Protein AF-T1H3Y1-F1 (afdb_monomer_lite)

Structure (mmCIF, N/CA/C/O backbone):
data_AF-T1H3Y1-F1
#
_entry.id   AF-T1H3Y1-F1
#
loop_
_atom_site.group_PDB
_atom_site.id
_atom_site.type_symbol
_atom_site.label_atom_id
_atom_site.label_alt_id
_atom_site.label_comp_id
_atom_site.label_asym_id
_atom_site.label_entity_id
_atom_site.label_seq_id
_atom_site.pdbx_PDB_ins_code
_atom_site.Cartn_x
_atom_site.Cartn_y
_atom_site.Cartn_z
_atom_site.occupancy
_atom_site.B_iso_or_equiv
_atom_site.auth_seq_id
_atom_site.auth_comp_id
_atom_site.auth_asym_id
_atom_site.auth_atom_id
_atom_site.pdbx_PDB_model_num
ATOM 1 N N . MET A 1 1 ? 16.442 17.740 -13.782 1.00 44.66 1 MET A N 1
ATOM 2 C CA . MET A 1 1 ? 15.358 17.615 -12.783 1.00 44.66 1 MET A CA 1
ATOM 3 C C . MET A 1 1 ? 15.882 16.730 -11.667 1.00 44.66 1 MET A C 1
ATOM 5 O O . MET A 1 1 ? 16.193 15.573 -11.948 1.00 44.66 1 MET A O 1
ATOM 9 N N . ASP A 1 2 ? 16.093 17.328 -10.496 1.00 48.41 2 ASP A N 1
ATOM 10 C CA . ASP A 1 2 ? 16.873 16.777 -9.383 1.00 48.41 2 ASP A CA 1
ATOM 11 C C . ASP A 1 2 ? 16.336 15.425 -8.889 1.00 48.41 2 ASP A C 1
ATOM 13 O O . ASP A 1 2 ? 15.127 15.174 -8.947 1.00 48.41 2 ASP A O 1
ATOM 17 N N . LYS A 1 3 ? 17.230 14.525 -8.465 1.00 55.50 3 LYS A N 1
ATOM 18 C CA . LYS A 1 3 ? 16.867 13.159 -8.029 1.00 55.50 3 LYS A CA 1
ATOM 19 C C . LYS A 1 3 ? 15.966 13.156 -6.786 1.00 55.50 3 LYS A C 1
ATOM 21 O O . LYS A 1 3 ? 15.137 12.251 -6.663 1.00 55.50 3 LYS A O 1
ATOM 26 N N . ASP A 1 4 ? 16.079 14.178 -5.944 1.00 70.75 4 ASP A N 1
ATOM 27 C CA . ASP A 1 4 ? 15.347 14.277 -4.679 1.00 70.75 4 ASP A CA 1
ATOM 28 C C . ASP A 1 4 ? 13.864 14.574 -4.903 1.00 70.75 4 ASP A C 1
ATOM 30 O O . ASP A 1 4 ? 13.015 13.786 -4.494 1.00 70.75 4 ASP A O 1
ATOM 34 N N . PHE A 1 5 ? 13.532 15.584 -5.715 1.00 77.38 5 PHE A N 1
ATOM 35 C CA . PHE A 1 5 ? 12.133 15.963 -5.957 1.00 77.38 5 PHE A CA 1
ATOM 36 C C . PHE A 1 5 ? 11.272 14.812 -6.505 1.00 77.38 5 PHE A C 1
ATOM 38 O O . PHE A 1 5 ? 10.102 14.662 -6.162 1.00 77.38 5 PHE A O 1
ATOM 45 N N . LYS A 1 6 ? 11.844 13.969 -7.372 1.00 68.38 6 LYS A N 1
ATOM 46 C CA . LYS A 1 6 ? 11.125 12.826 -7.960 1.00 68.38 6 LYS A CA 1
ATOM 47 C C . LYS A 1 6 ? 10.846 11.728 -6.941 1.00 68.38 6 LYS A C 1
ATOM 49 O O . LYS A 1 6 ? 9.808 11.071 -7.021 1.00 68.38 6 LYS A O 1
ATOM 54 N N . THR A 1 7 ? 11.793 11.502 -6.041 1.00 72.69 7 THR A N 1
ATOM 55 C CA . THR A 1 7 ? 11.666 10.516 -4.968 1.00 72.69 7 THR A CA 1
ATOM 56 C C . THR A 1 7 ? 10.639 11.003 -3.955 1.00 72.69 7 THR A C 1
ATOM 58 O O . THR A 1 7 ? 9.714 10.263 -3.623 1.00 72.69 7 THR A O 1
ATOM 61 N N . ASP A 1 8 ? 10.704 12.283 -3.597 1.00 76.75 8 ASP A N 1
ATOM 62 C CA . ASP A 1 8 ? 9.755 12.923 -2.690 1.00 76.75 8 ASP A CA 1
ATOM 63 C C . ASP A 1 8 ? 8.330 12.904 -3.239 1.00 76.75 8 ASP A C 1
ATOM 65 O O . ASP A 1 8 ? 7.395 12.561 -2.520 1.00 76.75 8 ASP A O 1
ATOM 69 N N . LEU A 1 9 ? 8.148 13.185 -4.533 1.00 79.75 9 LEU A N 1
ATOM 70 C CA . LEU A 1 9 ? 6.830 13.139 -5.164 1.00 79.75 9 LEU A CA 1
ATOM 71 C C . LEU A 1 9 ? 6.235 11.721 -5.171 1.00 79.75 9 LEU A C 1
ATOM 73 O O . LEU A 1 9 ? 5.035 11.559 -4.959 1.00 79.75 9 LEU A O 1
ATOM 77 N N . ASN A 1 10 ? 7.059 10.688 -5.384 1.00 74.75 10 ASN A N 1
ATOM 78 C CA . ASN A 1 10 ? 6.610 9.294 -5.300 1.00 74.75 10 ASN A CA 1
ATOM 79 C C . ASN A 1 10 ? 6.209 8.913 -3.877 1.00 74.75 10 ASN A C 1
ATOM 81 O O . ASN A 1 10 ? 5.149 8.324 -3.684 1.00 74.75 10 ASN A O 1
ATOM 85 N N . ASN A 1 11 ? 7.031 9.280 -2.895 1.00 78.75 11 ASN A N 1
ATOM 86 C CA . ASN A 1 11 ? 6.750 9.040 -1.484 1.00 78.75 11 ASN A CA 1
ATOM 87 C C . ASN A 1 11 ? 5.491 9.787 -1.033 1.00 78.75 11 ASN A C 1
ATOM 89 O O . ASN A 1 11 ? 4.693 9.238 -0.278 1.00 78.75 11 ASN A O 1
ATOM 93 N N . TRP A 1 12 ? 5.265 11.001 -1.543 1.00 82.94 12 TRP A N 1
ATOM 94 C CA . TRP A 1 12 ? 4.065 11.784 -1.259 1.00 82.94 12 TRP A CA 1
ATOM 95 C C . TRP A 1 12 ? 2.812 11.159 -1.872 1.00 82.94 12 TRP A C 1
ATOM 97 O O . TRP A 1 12 ? 1.790 11.044 -1.195 1.00 82.94 12 TRP A O 1
ATOM 107 N N . ALA A 1 13 ? 2.887 10.721 -3.133 1.00 82.69 13 ALA A N 1
ATOM 108 C CA . ALA A 1 13 ? 1.780 10.037 -3.796 1.00 82.69 13 ALA A CA 1
ATOM 109 C C . ALA A 1 13 ? 1.423 8.731 -3.069 1.00 82.69 13 ALA A C 1
ATOM 111 O O . ALA A 1 13 ? 0.247 8.465 -2.822 1.00 82.6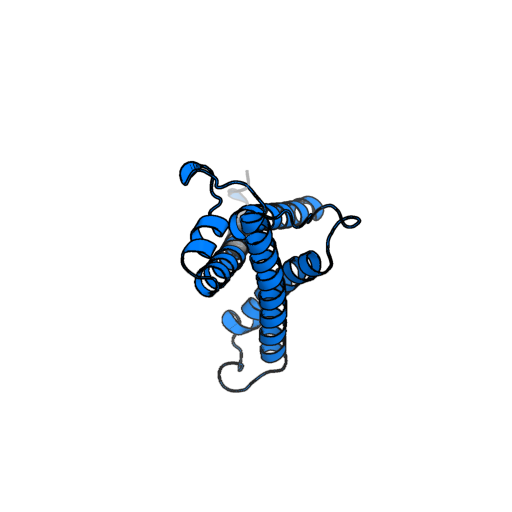9 13 ALA A O 1
ATOM 112 N N . LEU A 1 14 ? 2.438 7.963 -2.667 1.00 81.62 14 LEU A N 1
ATOM 113 C CA . LEU A 1 14 ? 2.285 6.727 -1.908 1.00 81.62 14 LEU A CA 1
ATOM 114 C C . LEU A 1 14 ? 1.681 6.962 -0.516 1.00 81.62 14 LEU A C 1
ATOM 116 O O . LEU A 1 14 ? 0.733 6.280 -0.138 1.00 81.62 14 LEU A O 1
ATOM 120 N N . GLU A 1 15 ? 2.183 7.949 0.228 1.00 85.81 15 GLU A N 1
ATOM 121 C CA . GLU A 1 15 ? 1.627 8.339 1.530 1.00 85.81 15 GLU A CA 1
ATOM 122 C C . GLU A 1 15 ? 0.164 8.786 1.390 1.00 85.81 15 GLU A C 1
ATOM 124 O O . GLU A 1 15 ? -0.681 8.409 2.198 1.00 85.81 15 GLU A O 1
ATOM 129 N N . SER A 1 16 ? -0.152 9.552 0.340 1.00 86.38 16 SER A N 1
ATOM 130 C CA . SER A 1 16 ? -1.505 10.056 0.084 1.00 86.38 16 SER A CA 1
ATOM 131 C C . SER A 1 16 ? -2.483 8.926 -0.220 1.00 86.38 16 SER A C 1
ATOM 133 O O . SER A 1 16 ? -3.556 8.866 0.380 1.00 86.38 16 SER A O 1
ATOM 135 N N . ILE A 1 17 ? -2.126 8.004 -1.121 1.00 85.25 17 ILE A N 1
ATOM 136 C CA . ILE A 1 17 ? -3.018 6.894 -1.470 1.00 85.25 17 ILE A CA 1
ATOM 137 C C . ILE A 1 17 ? -3.154 5.897 -0.318 1.00 85.25 17 ILE A C 1
ATOM 139 O O . ILE A 1 17 ? -4.257 5.424 -0.065 1.00 85.25 17 ILE A O 1
ATOM 143 N N . ALA A 1 18 ? -2.081 5.637 0.435 1.00 85.94 18 ALA A N 1
ATOM 144 C CA . ALA A 1 18 ? -2.138 4.789 1.620 1.00 85.94 18 ALA A CA 1
ATOM 145 C C . ALA A 1 18 ? -3.008 5.396 2.723 1.00 85.94 18 ALA A C 1
ATOM 147 O O . ALA A 1 18 ? -3.781 4.677 3.351 1.00 85.94 18 ALA A O 1
ATOM 148 N N . PHE A 1 19 ? -2.965 6.716 2.907 1.00 86.69 19 PHE A N 1
ATOM 149 C CA . PHE A 1 19 ? -3.859 7.393 3.839 1.00 86.69 19 PHE A CA 1
ATOM 150 C C . PHE A 1 19 ? -5.329 7.247 3.430 1.00 86.69 19 PHE A C 1
ATOM 152 O O . PHE A 1 19 ? -6.173 6.974 4.274 1.00 86.69 19 PHE A O 1
ATOM 159 N N . ILE A 1 20 ? -5.648 7.359 2.140 1.00 86.06 20 ILE A N 1
ATOM 160 C CA . ILE A 1 20 ? -7.029 7.205 1.657 1.00 86.06 20 ILE A CA 1
ATOM 161 C C . ILE A 1 20 ? -7.490 5.737 1.733 1.00 86.06 20 ILE A C 1
ATOM 163 O O . ILE A 1 20 ? -8.623 5.468 2.135 1.00 86.06 20 ILE A O 1
ATOM 167 N N . ALA A 1 21 ? -6.633 4.792 1.338 1.00 85.00 21 ALA A N 1
ATOM 168 C CA . ALA A 1 21 ? -6.971 3.374 1.212 1.00 85.00 21 ALA A CA 1
ATOM 169 C C . ALA A 1 21 ? -6.953 2.620 2.552 1.00 85.00 21 ALA A C 1
ATOM 171 O O . ALA A 1 21 ? -7.806 1.767 2.788 1.00 85.00 21 ALA A O 1
ATOM 172 N N . LEU A 1 22 ? -5.988 2.927 3.425 1.00 84.00 22 LEU A N 1
ATOM 173 C CA . LEU A 1 22 ? -5.741 2.222 4.688 1.00 84.00 22 LEU A CA 1
ATOM 174 C C . LEU A 1 22 ? -6.063 3.066 5.933 1.00 84.00 22 LEU A C 1
ATOM 176 O O . LEU A 1 22 ? -5.857 2.595 7.054 1.00 84.00 22 LEU A O 1
ATOM 180 N N . ASP A 1 23 ? -6.523 4.311 5.759 1.00 84.25 23 ASP A N 1
ATOM 181 C CA . ASP A 1 23 ? -6.787 5.268 6.850 1.00 84.25 23 ASP A CA 1
ATOM 182 C C . ASP A 1 23 ? -5.592 5.401 7.817 1.00 84.25 23 ASP A C 1
ATOM 184 O O . ASP A 1 23 ? -5.728 5.543 9.034 1.00 84.25 23 ASP A O 1
ATOM 188 N N . THR A 1 24 ? -4.377 5.253 7.272 1.00 81.38 24 THR A N 1
ATOM 189 C CA . THR A 1 24 ? -3.133 5.144 8.039 1.00 81.38 24 THR A CA 1
ATOM 190 C C . THR A 1 24 ? -2.011 5.929 7.370 1.00 81.38 24 THR A C 1
ATOM 192 O O . THR A 1 24 ? -1.861 5.931 6.151 1.00 81.38 24 THR A O 1
ATOM 195 N N . ARG A 1 25 ? -1.197 6.594 8.193 1.00 83.62 25 ARG A N 1
ATOM 196 C CA . ARG A 1 25 ? 0.032 7.272 7.769 1.00 83.62 25 ARG A CA 1
ATOM 197 C C . ARG A 1 25 ? 1.180 6.264 7.767 1.00 83.62 25 ARG A C 1
ATOM 199 O O . ARG A 1 25 ? 1.506 5.733 8.827 1.00 83.62 25 ARG A O 1
AT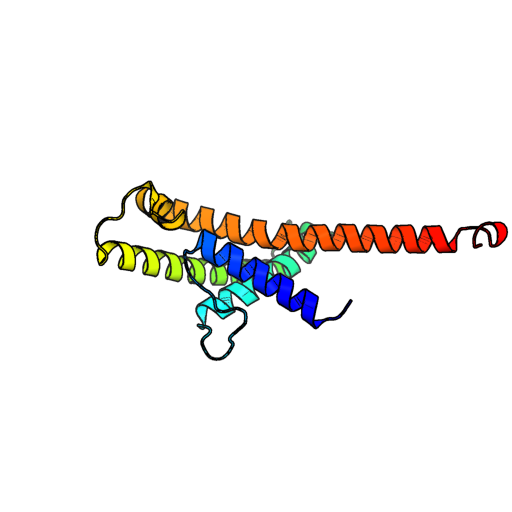OM 206 N N . LEU A 1 26 ? 1.767 6.003 6.598 1.00 82.94 26 LEU A N 1
ATOM 207 C CA . LEU A 1 26 ? 2.901 5.080 6.450 1.00 82.94 26 LEU A CA 1
ATOM 208 C C . LEU A 1 26 ? 4.224 5.712 6.880 1.00 82.94 26 LEU A C 1
ATOM 210 O O . LEU A 1 26 ? 5.187 4.992 7.122 1.00 82.94 26 LEU A O 1
ATOM 214 N N . GLN A 1 27 ? 4.259 7.042 6.993 1.00 85.44 27 GLN A N 1
ATOM 215 C CA . GLN A 1 27 ? 5.450 7.801 7.353 1.00 85.44 27 GLN A CA 1
ATOM 216 C C . GLN A 1 27 ? 6.578 7.612 6.330 1.00 85.44 27 GLN A C 1
ATOM 218 O O . GLN A 1 27 ? 7.743 7.428 6.677 1.00 85.44 27 GLN A O 1
ATOM 223 N N . CYS A 1 28 ? 6.242 7.721 5.039 1.00 78.56 28 CYS A N 1
ATOM 224 C CA . CYS A 1 28 ? 7.198 7.581 3.933 1.00 78.56 28 CYS A CA 1
ATOM 225 C C . CYS A 1 28 ? 8.438 8.498 4.032 1.00 78.56 28 CYS A C 1
ATOM 227 O O . CYS A 1 28 ? 9.457 8.184 3.423 1.00 78.56 28 CYS A O 1
ATOM 229 N N . PHE A 1 29 ? 8.358 9.595 4.795 1.00 79.12 29 PHE A N 1
ATOM 230 C CA . PHE A 1 29 ? 9.415 10.604 4.973 1.00 79.12 29 PHE A CA 1
ATOM 231 C C . PHE A 1 29 ? 10.159 10.525 6.314 1.00 79.12 29 PHE A C 1
ATOM 233 O O . PHE A 1 29 ? 11.107 11.277 6.522 1.00 79.12 29 PHE A O 1
ATOM 240 N N . ASP A 1 30 ? 9.725 9.665 7.237 1.00 82.12 30 ASP A N 1
ATOM 241 C CA . ASP A 1 30 ? 10.300 9.576 8.580 1.00 82.12 30 ASP A CA 1
ATOM 242 C C . ASP A 1 30 ? 10.797 8.157 8.852 1.00 82.12 30 ASP A C 1
ATOM 244 O O . ASP A 1 30 ? 10.084 7.311 9.388 1.00 82.12 30 ASP A O 1
ATOM 248 N N . GLU A 1 31 ? 12.050 7.898 8.480 1.00 74.88 31 GLU A N 1
ATOM 249 C CA . GLU A 1 31 ? 12.683 6.587 8.665 1.00 74.88 31 GLU A CA 1
ATOM 250 C C . GLU A 1 31 ? 12.796 6.162 10.135 1.00 74.88 31 GLU A C 1
ATOM 252 O O . GLU A 1 31 ? 12.938 4.975 10.411 1.00 74.88 31 GLU A O 1
ATOM 257 N N . LYS A 1 32 ? 12.729 7.095 11.095 1.00 77.31 32 LYS A N 1
ATOM 258 C CA . LYS A 1 32 ? 12.864 6.757 12.520 1.00 77.31 32 LYS A CA 1
ATOM 259 C C . LYS A 1 32 ? 11.582 6.183 13.103 1.00 77.31 32 LYS A C 1
ATOM 261 O O . LYS A 1 32 ? 11.651 5.364 14.015 1.00 77.31 32 LYS A O 1
ATOM 266 N N . ASN A 1 33 ? 10.435 6.644 12.613 1.00 78.38 33 ASN A N 1
ATOM 267 C CA . ASN A 1 33 ? 9.129 6.252 13.136 1.00 78.38 33 ASN A CA 1
ATOM 268 C C . ASN A 1 33 ? 8.408 5.230 12.240 1.00 78.38 33 ASN A C 1
ATOM 270 O O . ASN A 1 33 ? 7.422 4.624 12.672 1.00 78.38 33 ASN A O 1
ATOM 274 N N . LYS A 1 34 ? 8.908 5.005 11.019 1.00 82.06 34 LYS A N 1
ATOM 275 C CA . LYS A 1 34 ? 8.324 4.074 10.056 1.00 82.06 34 LYS A CA 1
ATOM 276 C C . LYS A 1 34 ? 8.258 2.647 10.613 1.00 82.06 34 LYS A C 1
ATOM 278 O O . LYS A 1 34 ? 9.237 2.105 11.123 1.00 82.06 34 LYS A O 1
ATOM 283 N N . SER A 1 35 ? 7.086 2.020 10.500 1.00 85.25 35 SER A N 1
ATOM 284 C CA . SER A 1 35 ? 6.903 0.632 10.924 1.00 85.25 35 SER A CA 1
ATOM 285 C C . SER A 1 35 ? 7.481 -0.356 9.899 1.00 85.25 35 SER A C 1
ATOM 287 O O . SER A 1 35 ? 7.461 -0.074 8.699 1.00 85.25 35 SER A O 1
ATOM 289 N N . PRO A 1 36 ? 7.899 -1.565 10.321 1.00 86.00 36 PRO A N 1
ATOM 290 C CA . PRO A 1 36 ? 8.376 -2.597 9.396 1.00 86.00 36 PRO A CA 1
ATOM 291 C C . PRO A 1 36 ? 7.361 -2.947 8.298 1.00 86.00 36 PRO A C 1
ATOM 293 O O . PRO A 1 36 ? 7.732 -3.108 7.140 1.00 86.00 36 PRO A O 1
ATOM 296 N N . ASP A 1 37 ? 6.068 -3.000 8.636 1.00 86.38 37 ASP A N 1
ATOM 297 C CA . ASP A 1 37 ? 5.001 -3.259 7.660 1.00 86.38 37 ASP A CA 1
ATOM 298 C C . ASP A 1 37 ? 4.846 -2.111 6.641 1.00 86.38 37 ASP A C 1
ATOM 300 O O . ASP A 1 37 ? 4.515 -2.360 5.482 1.00 86.38 37 ASP A O 1
ATOM 304 N N . ALA A 1 38 ? 5.135 -0.863 7.032 1.00 86.31 38 ALA A N 1
ATOM 305 C CA . ALA A 1 38 ? 5.115 0.272 6.112 1.00 86.31 38 ALA A CA 1
ATOM 306 C C . ALA A 1 38 ? 6.278 0.172 5.123 1.00 86.31 38 ALA A C 1
ATOM 308 O O . ALA A 1 38 ? 6.086 0.397 3.931 1.00 86.31 38 ALA A O 1
ATOM 309 N N . ASP A 1 39 ? 7.465 -0.228 5.583 1.00 87.06 39 ASP A N 1
ATOM 310 C CA . ASP A 1 39 ? 8.598 -0.491 4.694 1.00 87.06 39 ASP A CA 1
ATOM 311 C C . ASP A 1 39 ? 8.336 -1.652 3.734 1.00 87.06 39 ASP A C 1
ATOM 313 O O . ASP A 1 39 ? 8.721 -1.567 2.564 1.00 87.06 39 ASP A O 1
ATOM 317 N N . ILE A 1 40 ? 7.665 -2.714 4.191 1.00 90.00 40 ILE A N 1
ATOM 318 C CA . ILE A 1 40 ? 7.246 -3.825 3.326 1.00 90.00 40 I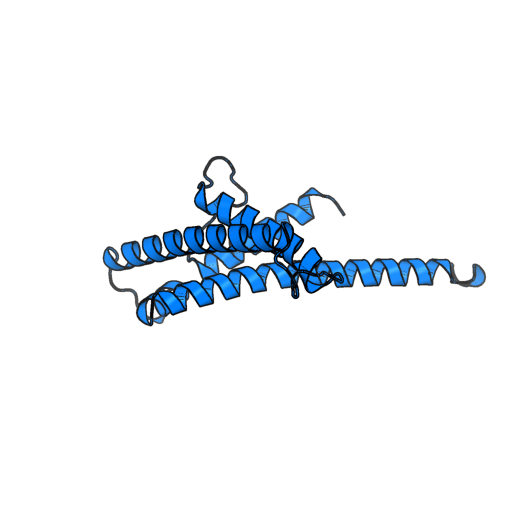LE A CA 1
ATOM 319 C C . ILE A 1 40 ? 6.295 -3.317 2.242 1.00 90.00 40 ILE A C 1
ATOM 321 O O . ILE A 1 40 ? 6.533 -3.591 1.066 1.00 90.00 40 ILE A O 1
ATOM 325 N N . LEU A 1 41 ? 5.281 -2.522 2.598 1.00 87.25 41 LEU A N 1
ATOM 326 C CA . LEU A 1 41 ? 4.374 -1.926 1.615 1.00 87.25 41 LEU A CA 1
ATOM 327 C C . LEU A 1 41 ? 5.125 -1.038 0.622 1.00 87.25 41 LEU A C 1
ATOM 329 O O . LEU A 1 41 ? 5.014 -1.234 -0.583 1.00 87.25 41 LEU A O 1
ATOM 333 N N . ILE A 1 42 ? 5.932 -0.091 1.099 1.00 84.50 42 ILE A N 1
ATOM 334 C CA . ILE A 1 42 ? 6.621 0.874 0.233 1.00 84.50 42 ILE A CA 1
ATOM 335 C C . ILE A 1 42 ? 7.560 0.161 -0.747 1.00 84.50 42 ILE A C 1
ATOM 337 O O . ILE A 1 42 ? 7.493 0.368 -1.965 1.00 84.50 42 ILE A O 1
ATOM 341 N N . ASN A 1 43 ? 8.421 -0.716 -0.231 1.00 86.69 43 ASN A N 1
ATOM 342 C CA . ASN A 1 43 ? 9.391 -1.432 -1.052 1.00 86.69 43 ASN A CA 1
ATOM 343 C C . ASN A 1 43 ? 8.726 -2.495 -1.931 1.00 86.69 43 ASN A C 1
ATOM 345 O O . ASN A 1 43 ? 9.143 -2.693 -3.074 1.00 86.69 43 ASN A O 1
ATOM 349 N N . GLY A 1 44 ? 7.693 -3.162 -1.419 1.00 89.44 44 GLY A N 1
ATOM 350 C CA . GLY A 1 44 ? 6.917 -4.157 -2.148 1.00 89.44 44 GLY A CA 1
ATOM 351 C C . GLY A 1 44 ? 6.215 -3.545 -3.354 1.00 89.44 44 GLY A C 1
ATOM 352 O O . GLY A 1 44 ? 6.366 -4.047 -4.465 1.00 89.44 44 GLY A O 1
ATOM 353 N N . MET A 1 45 ? 5.580 -2.382 -3.187 1.00 85.12 45 MET A N 1
ATOM 354 C CA . MET A 1 45 ? 4.983 -1.644 -4.302 1.00 85.12 45 MET A CA 1
ATOM 355 C C . MET A 1 45 ? 6.031 -1.252 -5.346 1.00 85.12 45 MET A C 1
ATOM 357 O O . MET A 1 45 ? 5.810 -1.416 -6.545 1.00 85.12 45 MET A O 1
ATOM 361 N N . HIS A 1 46 ? 7.206 -0.773 -4.926 1.00 82.69 46 HIS A N 1
ATOM 362 C CA . HIS A 1 46 ? 8.277 -0.440 -5.865 1.00 82.69 46 HIS A CA 1
ATOM 363 C C . HIS A 1 46 ? 8.754 -1.640 -6.689 1.00 82.69 46 HIS A C 1
ATOM 365 O O . HIS A 1 46 ? 8.872 -1.507 -7.914 1.00 82.69 46 HIS A O 1
ATOM 371 N N . LYS A 1 47 ? 8.982 -2.781 -6.028 1.00 87.75 47 LYS A N 1
ATOM 372 C CA . LYS A 1 47 ? 9.387 -4.046 -6.655 1.00 87.75 47 LYS A CA 1
ATOM 373 C C . LYS A 1 47 ? 8.303 -4.602 -7.570 1.00 87.75 47 LYS A C 1
ATOM 375 O O . LYS A 1 47 ? 8.634 -5.053 -8.662 1.00 87.75 47 LYS A O 1
ATOM 380 N N . PHE A 1 48 ? 7.035 -4.529 -7.161 1.00 87.38 48 PHE A N 1
ATOM 381 C CA . PHE A 1 48 ? 5.893 -4.960 -7.965 1.00 87.38 48 PHE A CA 1
ATOM 382 C C . PHE A 1 48 ? 5.925 -4.289 -9.337 1.00 87.38 48 PHE A C 1
ATOM 384 O O . PHE A 1 48 ? 6.025 -4.972 -10.345 1.00 87.38 48 PHE A O 1
ATOM 391 N N . PHE A 1 49 ? 5.969 -2.957 -9.401 1.00 81.12 49 PHE A N 1
ATOM 392 C CA . PHE A 1 49 ? 5.990 -2.262 -10.694 1.00 81.12 49 PHE A CA 1
ATOM 393 C C . PHE A 1 49 ? 7.243 -2.529 -11.528 1.00 81.12 49 PHE A C 1
ATOM 395 O O . PHE A 1 49 ? 7.177 -2.490 -12.754 1.00 81.12 49 PHE A O 1
ATOM 402 N N . GLU A 1 50 ? 8.397 -2.735 -10.893 1.00 83.81 50 GLU A N 1
ATOM 403 C CA . GLU A 1 50 ? 9.624 -3.081 -11.612 1.00 83.81 50 GLU A CA 1
ATOM 404 C C . GLU A 1 50 ? 9.502 -4.464 -12.262 1.00 83.81 50 GLU A C 1
ATOM 406 O O . GLU A 1 50 ? 9.729 -4.606 -13.463 1.00 83.81 50 GLU A O 1
ATOM 411 N N . LEU A 1 51 ? 9.073 -5.463 -11.490 1.00 85.75 51 LEU A N 1
ATOM 412 C CA . LEU A 1 51 ? 8.894 -6.835 -11.957 1.00 85.75 51 LEU A CA 1
ATOM 413 C C . LEU A 1 51 ? 7.752 -6.944 -12.973 1.00 85.75 51 LEU A C 1
ATOM 415 O O . LEU A 1 51 ? 7.942 -7.565 -14.016 1.00 85.75 51 LEU A O 1
ATOM 419 N N . SER A 1 52 ? 6.614 -6.288 -12.736 1.00 82.69 52 SER A N 1
ATOM 420 C CA . SER A 1 52 ? 5.491 -6.243 -13.681 1.00 82.69 52 SER A CA 1
ATOM 421 C C . SER A 1 52 ? 5.899 -5.582 -14.997 1.00 82.69 52 SER A C 1
ATOM 423 O O . SER A 1 52 ? 5.563 -6.083 -16.062 1.00 82.69 52 SER A O 1
ATOM 425 N N . TYR A 1 53 ? 6.723 -4.528 -14.982 1.00 80.94 53 TYR A N 1
ATOM 426 C CA . TYR A 1 53 ? 7.257 -3.965 -16.227 1.00 80.94 53 TYR A CA 1
ATOM 427 C C . TYR A 1 53 ? 8.128 -4.972 -16.999 1.00 80.94 53 TYR A C 1
ATOM 429 O O . TYR A 1 53 ? 8.049 -5.074 -18.225 1.00 80.94 53 TYR A O 1
ATOM 437 N N . GLU A 1 54 ? 8.968 -5.738 -16.304 1.00 79.94 54 GLU A N 1
ATOM 438 C CA . GLU A 1 54 ? 9.809 -6.749 -16.947 1.00 79.94 54 GLU A CA 1
ATOM 439 C C . GLU A 1 54 ? 9.047 -7.975 -17.450 1.00 79.94 54 GLU A C 1
ATOM 441 O O . GLU A 1 54 ? 9.511 -8.630 -18.384 1.00 79.94 54 GLU A O 1
ATOM 446 N N . LEU A 1 55 ? 7.923 -8.305 -16.822 1.00 82.12 55 LEU A N 1
ATOM 447 C CA . LEU A 1 55 ? 7.138 -9.492 -17.134 1.00 82.12 55 LEU A CA 1
ATOM 448 C C . LEU A 1 55 ? 6.003 -9.189 -18.122 1.00 82.12 55 LEU A C 1
ATOM 450 O O . LEU A 1 55 ? 5.816 -9.957 -19.063 1.00 82.12 55 LEU A O 1
ATOM 454 N N . ASP A 1 56 ? 5.279 -8.083 -17.959 1.00 72.94 56 ASP A N 1
ATOM 455 C CA . ASP A 1 56 ? 4.081 -7.769 -18.750 1.00 72.94 56 ASP A CA 1
ATOM 456 C C . ASP A 1 56 ? 4.348 -6.879 -19.963 1.00 72.94 56 ASP A C 1
ATOM 458 O O . ASP A 1 56 ? 3.665 -7.016 -20.979 1.00 72.94 56 ASP A O 1
ATOM 462 N N . ILE A 1 57 ? 5.330 -5.974 -19.885 1.00 72.50 57 ILE A N 1
ATOM 463 C CA . ILE A 1 57 ? 5.624 -5.033 -20.980 1.00 72.50 57 ILE A CA 1
ATOM 464 C C . ILE A 1 57 ? 6.716 -5.570 -21.904 1.00 72.50 57 ILE A C 1
ATOM 466 O O . ILE A 1 57 ? 6.629 -5.425 -23.125 1.00 72.50 57 ILE A O 1
ATOM 470 N N . LYS A 1 58 ? 7.759 -6.198 -21.351 1.00 73.69 58 LYS A N 1
ATOM 471 C CA . LYS A 1 58 ? 8.785 -6.859 -22.168 1.00 73.69 58 LYS A CA 1
ATOM 472 C C . LYS A 1 58 ? 8.308 -8.257 -22.580 1.00 73.69 58 LYS A C 1
ATOM 474 O O . LYS A 1 58 ? 7.647 -8.925 -21.789 1.00 73.69 58 LYS A O 1
ATOM 479 N N . PRO A 1 59 ? 8.691 -8.756 -23.771 1.00 69.50 59 PRO A N 1
ATOM 480 C CA . PRO A 1 59 ? 8.446 -10.147 -24.131 1.00 69.50 59 PRO A CA 1
ATOM 481 C C . PRO A 1 59 ? 9.076 -11.071 -23.082 1.00 69.50 59 PRO A C 1
ATOM 483 O O . PRO A 1 59 ? 10.297 -11.089 -22.920 1.00 69.50 59 PRO A O 1
ATOM 486 N N . SER A 1 60 ? 8.250 -11.815 -22.349 1.00 72.88 60 SER A N 1
ATOM 487 C CA . SER A 1 60 ? 8.699 -12.685 -21.264 1.00 72.88 60 SER A CA 1
ATOM 488 C C . SER A 1 60 ? 7.969 -14.026 -21.296 1.00 72.88 60 SER A C 1
ATOM 490 O O . SER A 1 60 ? 6.789 -14.118 -21.632 1.00 72.88 60 SER A O 1
ATOM 492 N N . LEU A 1 61 ? 8.697 -15.090 -20.950 1.00 79.38 61 LEU A N 1
ATOM 493 C CA . LEU A 1 61 ? 8.225 -16.478 -20.994 1.00 79.38 61 LEU A CA 1
ATOM 494 C C . LEU A 1 61 ? 7.395 -16.884 -19.767 1.00 79.38 61 LEU A C 1
ATOM 496 O O . LEU A 1 61 ? 6.999 -18.043 -19.663 1.00 79.38 61 LEU A O 1
ATOM 500 N N . TRP A 1 62 ? 7.115 -15.955 -18.848 1.00 77.12 62 TRP A N 1
ATOM 501 C CA . TRP A 1 62 ? 6.420 -16.258 -17.592 1.00 77.12 62 TRP A CA 1
ATOM 502 C C . TRP A 1 62 ? 5.029 -16.874 -17.786 1.00 77.12 62 TRP A C 1
ATOM 504 O O . TRP A 1 62 ? 4.586 -17.647 -16.945 1.00 77.12 62 TRP A O 1
ATOM 514 N N . ARG A 1 63 ? 4.361 -16.585 -18.912 1.00 75.94 63 ARG A N 1
ATOM 515 C CA . ARG A 1 63 ? 3.052 -17.169 -19.255 1.00 75.94 63 ARG A CA 1
ATOM 516 C C . ARG A 1 63 ? 3.115 -18.660 -19.593 1.00 75.94 63 ARG A C 1
ATOM 518 O O . ARG A 1 63 ? 2.086 -19.323 -19.566 1.00 75.94 63 ARG A O 1
ATOM 525 N N . TYR A 1 64 ? 4.297 -19.170 -19.937 1.00 81.06 64 TYR A N 1
ATOM 526 C CA . TYR A 1 64 ? 4.499 -20.563 -20.338 1.00 81.06 64 TYR A CA 1
ATOM 527 C C . TYR A 1 64 ? 5.177 -21.389 -19.244 1.00 81.06 64 TYR A C 1
ATOM 529 O O . TYR A 1 64 ? 4.850 -22.562 -19.076 1.00 81.06 64 TYR A O 1
ATOM 537 N N . PHE A 1 65 ? 6.096 -20.793 -18.481 1.00 80.62 65 PHE A N 1
ATOM 538 C CA . PHE A 1 65 ? 6.808 -21.472 -17.397 1.00 80.62 65 PHE A CA 1
ATOM 539 C C . PHE A 1 65 ? 7.056 -20.503 -16.243 1.00 80.62 65 PHE A C 1
ATOM 541 O O . PHE A 1 65 ? 7.356 -19.329 -16.474 1.00 80.62 65 PHE A O 1
ATOM 548 N N . SER A 1 66 ? 7.008 -21.001 -15.005 1.00 78.50 66 SER A N 1
ATOM 549 C CA . SER A 1 66 ? 7.330 -20.168 -13.848 1.00 78.50 66 SER A CA 1
ATOM 550 C C . SER A 1 66 ? 8.807 -19.772 -13.876 1.00 78.50 66 SER A C 1
ATOM 552 O O . SER A 1 66 ? 9.704 -20.608 -13.749 1.00 78.50 66 SER A O 1
ATOM 554 N N . THR A 1 67 ? 9.064 -18.483 -14.087 1.00 85.94 67 THR A N 1
ATOM 555 C CA . THR A 1 67 ? 10.418 -17.926 -14.061 1.00 85.94 67 THR A CA 1
ATOM 556 C C . THR A 1 67 ? 10.765 -17.474 -12.640 1.00 85.94 67 THR A C 1
ATOM 558 O O . THR A 1 67 ? 9.871 -17.072 -11.894 1.00 85.94 67 THR A O 1
ATOM 561 N N . PRO A 1 68 ? 12.054 -17.429 -12.255 1.00 87.50 68 PRO A N 1
ATOM 562 C CA . PRO A 1 68 ? 12.453 -16.895 -10.950 1.00 87.50 68 PRO A CA 1
ATOM 563 C C . PRO A 1 68 ? 11.924 -15.476 -10.688 1.00 87.50 68 PRO A C 1
ATOM 565 O O . PRO A 1 68 ? 11.589 -15.134 -9.559 1.00 87.50 68 PRO A O 1
ATOM 568 N N . LYS A 1 69 ? 11.799 -14.658 -11.743 1.00 86.19 69 LYS A N 1
ATOM 569 C CA . LYS A 1 69 ? 11.223 -13.309 -11.661 1.00 86.19 69 LYS A CA 1
ATOM 570 C C . LYS A 1 69 ? 9.724 -13.328 -11.367 1.00 86.19 69 LYS A C 1
ATOM 572 O O . LYS A 1 69 ? 9.264 -12.502 -10.590 1.00 86.19 69 LYS A O 1
ATOM 577 N N . PHE A 1 70 ? 8.987 -14.267 -11.958 1.00 87.75 70 PHE A N 1
ATOM 578 C CA . PHE A 1 70 ? 7.565 -14.451 -11.678 1.00 87.75 70 PHE A CA 1
ATOM 579 C C . PHE A 1 70 ? 7.331 -14.907 -10.233 1.00 87.75 70 PHE A C 1
ATOM 581 O O . PHE A 1 70 ? 6.516 -14.311 -9.542 1.00 87.75 70 PHE A O 1
ATOM 588 N N . ASN A 1 71 ? 8.107 -15.876 -9.734 1.00 89.81 71 ASN A N 1
ATOM 589 C CA . ASN A 1 71 ? 8.019 -16.283 -8.325 1.00 89.81 71 ASN A CA 1
ATOM 590 C C . ASN A 1 71 ? 8.311 -15.109 -7.382 1.00 89.81 71 ASN A C 1
ATOM 592 O O . ASN A 1 71 ? 7.562 -14.874 -6.444 1.00 89.81 71 ASN A O 1
ATOM 596 N N . LYS A 1 72 ? 9.335 -14.306 -7.691 1.00 91.50 72 LYS A N 1
ATOM 597 C CA . LYS A 1 72 ? 9.661 -13.107 -6.911 1.00 91.50 72 LYS A CA 1
ATOM 598 C C . LYS A 1 72 ? 8.543 -12.057 -6.931 1.00 91.50 72 LYS A C 1
ATOM 600 O O . LYS A 1 72 ? 8.354 -11.352 -5.942 1.00 91.50 72 LYS A O 1
ATOM 605 N N . LEU A 1 73 ? 7.818 -11.930 -8.046 1.00 89.19 73 LEU A N 1
ATOM 606 C CA . LEU A 1 73 ? 6.641 -11.062 -8.135 1.00 89.19 73 LEU A CA 1
ATOM 607 C C . LEU A 1 73 ? 5.526 -11.573 -7.215 1.00 89.19 73 LEU A C 1
ATOM 609 O O . LEU A 1 73 ? 4.958 -10.774 -6.478 1.00 89.19 73 LEU A O 1
ATOM 613 N N . MET A 1 74 ? 5.257 -12.881 -7.226 1.00 91.25 74 MET A N 1
ATOM 614 C CA . MET A 1 74 ? 4.258 -13.504 -6.351 1.00 91.25 74 MET A CA 1
ATOM 615 C C . MET A 1 74 ? 4.608 -13.330 -4.870 1.00 91.25 74 MET A C 1
ATOM 617 O O . MET A 1 74 ? 3.778 -12.834 -4.121 1.00 91.25 74 MET A O 1
ATOM 621 N N . GLU A 1 75 ? 5.852 -13.609 -4.473 1.00 93.38 75 GLU A N 1
ATOM 622 C CA . GLU A 1 75 ? 6.332 -13.382 -3.097 1.00 93.38 75 GLU A CA 1
ATOM 623 C C . GLU A 1 75 ? 6.154 -11.918 -2.668 1.00 93.38 75 GLU A C 1
ATOM 625 O O . GLU A 1 75 ? 5.679 -11.625 -1.577 1.00 93.38 75 GLU A O 1
ATOM 630 N N . THR A 1 76 ? 6.480 -10.976 -3.560 1.00 92.31 76 THR A N 1
ATOM 631 C CA . THR A 1 76 ? 6.309 -9.542 -3.285 1.00 92.31 76 THR A CA 1
ATOM 632 C C . THR A 1 76 ? 4.833 -9.171 -3.099 1.00 92.31 76 THR A C 1
ATOM 634 O O . THR A 1 76 ? 4.511 -8.321 -2.269 1.00 92.31 76 THR A O 1
ATOM 637 N N . LEU A 1 77 ? 3.933 -9.770 -3.880 1.00 90.38 77 LEU A N 1
ATOM 638 C CA . LEU A 1 77 ? 2.492 -9.556 -3.752 1.00 90.38 77 LEU A CA 1
ATOM 639 C C . LEU A 1 77 ? 1.946 -10.139 -2.449 1.00 90.38 77 LEU A C 1
ATOM 641 O O . LEU A 1 77 ? 1.124 -9.485 -1.808 1.00 90.38 77 LEU A O 1
ATOM 645 N N . ASP A 1 78 ? 2.419 -11.316 -2.044 1.00 93.12 78 ASP A N 1
ATOM 646 C CA . ASP A 1 78 ? 2.045 -11.941 -0.775 1.00 93.12 78 ASP A CA 1
ATOM 647 C C . ASP A 1 78 ? 2.468 -11.050 0.405 1.00 93.12 78 ASP A C 1
ATOM 649 O O . ASP A 1 78 ? 1.626 -10.683 1.225 1.00 93.12 78 ASP A O 1
ATOM 653 N N . ASP A 1 79 ? 3.716 -10.564 0.413 1.00 92.75 79 ASP A N 1
ATOM 654 C CA . ASP A 1 79 ? 4.234 -9.641 1.435 1.00 92.75 79 ASP A CA 1
ATOM 655 C C . ASP A 1 79 ? 3.385 -8.356 1.557 1.00 92.75 79 ASP A C 1
ATOM 657 O O . ASP A 1 79 ? 3.028 -7.917 2.656 1.00 92.75 79 ASP A O 1
ATOM 661 N N . VAL A 1 80 ? 3.040 -7.737 0.419 1.00 90.44 80 VAL A N 1
ATOM 662 C CA . VAL A 1 80 ? 2.212 -6.515 0.365 1.00 90.44 80 VAL A CA 1
ATOM 663 C C . VAL A 1 80 ? 0.787 -6.788 0.843 1.00 90.44 80 VAL A C 1
ATOM 665 O O . VAL A 1 80 ? 0.187 -5.951 1.527 1.00 90.44 80 VAL A O 1
ATOM 668 N N . THR A 1 81 ? 0.238 -7.951 0.497 1.00 91.25 81 THR A N 1
ATOM 669 C CA . THR A 1 81 ? -1.106 -8.369 0.908 1.00 91.25 81 THR A CA 1
ATOM 670 C C . THR A 1 81 ? -1.157 -8.579 2.414 1.00 91.25 81 THR A C 1
ATOM 672 O O . THR A 1 81 ? -2.029 -8.023 3.082 1.00 91.25 81 THR A O 1
ATOM 675 N N . ASP A 1 82 ? -0.192 -9.310 2.964 1.00 92.69 82 ASP A N 1
ATOM 676 C CA . ASP A 1 82 ? -0.105 -9.598 4.392 1.00 92.69 82 ASP A CA 1
ATOM 677 C C . ASP A 1 82 ? 0.080 -8.322 5.214 1.00 92.69 82 ASP A C 1
ATOM 679 O O . ASP A 1 82 ? -0.605 -8.123 6.223 1.00 92.69 82 ASP A O 1
ATOM 683 N N . ALA A 1 83 ? 0.943 -7.408 4.763 1.00 91.12 83 ALA A N 1
ATOM 684 C CA . ALA A 1 83 ? 1.090 -6.100 5.390 1.00 91.12 83 ALA A CA 1
ATOM 685 C C . ALA A 1 83 ? -0.227 -5.303 5.341 1.00 91.12 83 ALA A C 1
ATOM 687 O O . ALA A 1 83 ? -0.678 -4.787 6.366 1.00 91.12 83 ALA A O 1
ATOM 688 N N . SER A 1 84 ? -0.896 -5.253 4.183 1.00 89.19 84 SER A N 1
ATOM 689 C CA . SER A 1 84 ? -2.187 -4.561 4.020 1.00 89.19 84 SER A CA 1
ATOM 690 C C . SER A 1 84 ? -3.267 -5.126 4.947 1.00 89.19 84 SER A C 1
ATOM 692 O O . SER A 1 84 ? -4.008 -4.371 5.581 1.00 89.19 84 SER A O 1
ATOM 694 N N . ILE A 1 85 ? -3.332 -6.454 5.078 1.00 91.25 85 ILE A N 1
ATOM 695 C CA . ILE A 1 85 ? -4.261 -7.143 5.976 1.00 91.25 85 ILE A CA 1
ATOM 696 C C . ILE A 1 85 ? -4.049 -6.699 7.426 1.00 91.25 85 ILE A C 1
ATOM 698 O O . ILE A 1 85 ? -5.031 -6.397 8.106 1.00 91.25 85 ILE A O 1
ATOM 702 N N . LYS A 1 86 ? -2.798 -6.592 7.894 1.00 91.25 86 LYS A N 1
ATOM 703 C CA . LYS A 1 86 ? -2.502 -6.123 9.259 1.00 91.25 86 LYS A CA 1
ATOM 704 C C . LYS A 1 86 ? -3.029 -4.711 9.506 1.00 91.25 86 LYS A C 1
ATOM 706 O O . LYS A 1 86 ? -3.615 -4.462 10.559 1.00 91.25 86 LYS A O 1
ATOM 711 N N . TYR A 1 87 ? -2.869 -3.797 8.547 1.00 89.12 87 TYR A N 1
ATOM 712 C CA . TYR A 1 87 ? -3.404 -2.435 8.667 1.00 89.12 87 TYR A CA 1
ATOM 713 C C . TYR A 1 87 ? -4.930 -2.415 8.726 1.00 89.12 87 TYR A C 1
ATOM 715 O O . TYR A 1 87 ? -5.506 -1.716 9.560 1.00 89.12 87 TYR A O 1
ATOM 723 N N . ILE A 1 88 ? -5.587 -3.211 7.885 1.00 88.94 88 ILE A N 1
ATOM 724 C CA . ILE A 1 88 ? -7.050 -3.303 7.843 1.00 88.94 88 ILE A CA 1
ATOM 725 C C . ILE A 1 88 ? -7.597 -3.920 9.130 1.00 88.94 88 ILE A C 1
ATOM 727 O O . ILE A 1 88 ? -8.578 -3.421 9.683 1.00 88.94 88 ILE A O 1
ATOM 731 N N . ASP A 1 89 ? -6.954 -4.964 9.648 1.00 90.19 89 ASP A N 1
ATOM 732 C CA . ASP A 1 89 ? -7.340 -5.576 10.918 1.00 90.19 89 ASP A CA 1
ATOM 733 C C . ASP A 1 89 ? -7.114 -4.606 12.088 1.00 90.19 89 ASP A C 1
ATOM 735 O O . ASP A 1 89 ? -7.994 -4.449 12.934 1.00 90.19 89 ASP A O 1
ATOM 739 N N . ALA A 1 90 ? -6.004 -3.861 12.097 1.00 87.88 90 ALA A N 1
ATOM 740 C CA . ALA A 1 90 ? -5.765 -2.814 13.089 1.00 87.88 90 ALA A CA 1
ATOM 741 C C . ALA A 1 90 ? -6.818 -1.693 13.018 1.00 87.88 90 ALA A C 1
ATOM 743 O O . ALA A 1 90 ? -7.303 -1.233 14.055 1.00 87.88 90 ALA A O 1
ATOM 744 N N . ALA A 1 91 ? -7.207 -1.262 11.814 1.00 86.31 91 ALA A N 1
ATOM 745 C CA . ALA A 1 91 ? -8.281 -0.291 11.618 1.00 86.31 91 ALA A CA 1
ATOM 746 C C . ALA A 1 91 ? -9.623 -0.837 12.127 1.00 86.31 91 ALA A C 1
ATOM 748 O O . ALA A 1 91 ? -10.341 -0.153 12.856 1.00 86.31 91 ALA A O 1
ATOM 749 N N . ARG A 1 92 ? -9.928 -2.105 11.836 1.00 85.88 92 ARG A N 1
ATOM 750 C CA . ARG A 1 92 ? -11.138 -2.778 12.313 1.00 85.88 92 ARG A CA 1
ATOM 751 C C . ARG A 1 92 ? -11.201 -2.856 13.837 1.00 85.88 92 ARG A C 1
ATOM 753 O O . ARG A 1 92 ? -12.270 -2.633 14.400 1.00 85.88 92 ARG A O 1
ATOM 760 N N . GLU A 1 93 ? -10.095 -3.150 14.517 1.00 88.06 93 GLU A N 1
ATOM 761 C CA . GLU A 1 93 ? -10.071 -3.148 15.986 1.00 88.06 93 GLU A CA 1
ATOM 762 C C . GLU A 1 93 ? -10.2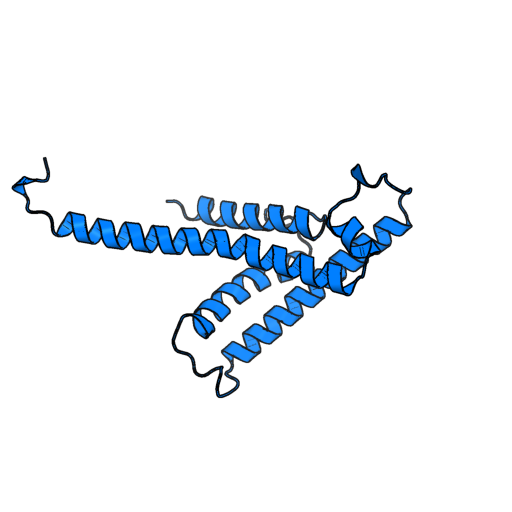54 -1.734 16.559 1.00 88.06 93 GLU A C 1
ATOM 764 O O . GLU A 1 93 ? -11.011 -1.559 17.515 1.00 88.06 93 GLU A O 1
ATOM 769 N N . LYS A 1 94 ? -9.663 -0.701 15.938 1.00 84.94 94 LYS A N 1
ATOM 770 C CA . LYS A 1 94 ? -9.899 0.705 16.323 1.00 84.94 94 LYS A CA 1
ATOM 771 C C . LYS A 1 94 ? -11.372 1.105 16.190 1.00 84.94 94 LYS A C 1
ATOM 773 O O . LYS A 1 94 ? -11.886 1.821 17.044 1.00 84.94 94 LYS A O 1
ATOM 778 N N . MET A 1 95 ? -12.073 0.614 15.167 1.00 83.50 95 MET A N 1
ATOM 779 C CA . MET A 1 95 ? -13.507 0.879 14.997 1.00 83.50 95 MET A CA 1
ATOM 780 C C . MET A 1 95 ? -14.369 0.285 16.117 1.00 83.50 95 MET A C 1
ATOM 782 O O . MET A 1 95 ? -15.445 0.811 16.386 1.00 83.50 95 MET A O 1
ATOM 786 N N . LYS A 1 96 ? -13.938 -0.810 16.759 1.00 83.50 96 LYS A N 1
ATOM 787 C CA . LYS A 1 96 ? -14.693 -1.429 17.863 1.00 83.50 96 LYS A CA 1
ATOM 788 C C . LYS A 1 96 ? -14.554 -0.663 19.175 1.00 83.50 96 LYS A C 1
ATOM 790 O O . LYS A 1 96 ? -15.451 -0.728 20.007 1.00 83.50 96 LYS A O 1
ATOM 795 N N . THR A 1 97 ? -13.418 -0.002 19.384 1.00 83.75 97 THR A N 1
ATOM 796 C CA . THR A 1 97 ? -13.112 0.708 20.635 1.00 83.75 97 THR A CA 1
ATOM 797 C C . THR A 1 97 ? -13.568 2.164 20.617 1.00 83.75 97 THR A C 1
ATOM 799 O O . THR A 1 97 ? -13.748 2.760 21.678 1.00 83.75 97 THR A O 1
ATOM 802 N N . GLN A 1 98 ? -13.775 2.740 19.432 1.00 80.62 98 GLN A N 1
ATOM 803 C CA . GLN A 1 98 ? -14.238 4.115 19.260 1.00 80.62 98 GLN A CA 1
ATOM 804 C C . GLN A 1 98 ? -15.772 4.221 19.273 1.00 80.62 98 GLN A C 1
ATOM 806 O O . GLN A 1 98 ? -16.466 3.280 18.883 1.00 80.62 98 GLN A O 1
ATOM 811 N N . PRO A 1 99 ? -16.326 5.374 19.698 1.00 80.75 99 PRO A N 1
ATOM 812 C CA . PRO A 1 99 ? -17.758 5.615 19.612 1.00 80.75 99 PRO A CA 1
ATOM 813 C C . PRO A 1 99 ? -18.242 5.554 18.150 1.00 80.75 99 PRO A C 1
ATOM 815 O O . PRO A 1 99 ? -17.484 5.888 17.233 1.00 80.75 99 PRO A O 1
ATOM 818 N N . PRO A 1 100 ? -19.505 5.154 17.906 1.00 77.62 100 PRO A N 1
ATOM 819 C CA . PRO A 1 100 ? -20.049 5.072 16.557 1.00 77.62 100 PRO A CA 1
ATOM 820 C C . PRO A 1 100 ? -20.006 6.439 15.864 1.00 77.62 100 PRO A C 1
ATOM 822 O O . PRO A 1 100 ? -20.648 7.386 16.314 1.00 77.62 100 PRO A O 1
ATOM 825 N N . LYS A 1 101 ? -19.269 6.531 14.755 1.00 81.19 101 LYS A N 1
ATOM 826 C CA . LYS A 1 101 ? -19.234 7.726 13.898 1.00 81.19 101 LYS A CA 1
ATOM 827 C C . LYS A 1 101 ? -20.509 7.841 13.060 1.00 81.19 101 LYS A C 1
ATOM 829 O O . LYS A 1 101 ? -21.159 6.831 12.760 1.00 81.19 101 LYS A O 1
ATOM 834 N N . ALA A 1 102 ? -20.848 9.050 12.617 1.00 82.12 102 ALA A N 1
ATOM 835 C CA . ALA A 1 102 ? -21.883 9.222 11.601 1.00 82.12 102 ALA A CA 1
ATOM 836 C C . ALA A 1 102 ? -21.403 8.664 10.240 1.00 82.12 102 ALA A C 1
ATOM 838 O O . ALA A 1 102 ? -20.207 8.709 9.949 1.00 82.12 102 ALA A O 1
ATOM 839 N N . PRO A 1 103 ? -22.293 8.184 9.346 1.00 76.00 103 PRO A N 1
ATOM 840 C CA . PRO A 1 103 ? -21.891 7.678 8.025 1.00 76.00 103 PRO A CA 1
ATOM 841 C C . PRO A 1 103 ? -21.103 8.683 7.165 1.00 76.00 103 PRO A C 1
ATOM 843 O O . PRO A 1 103 ? -20.311 8.280 6.311 1.00 76.00 103 PRO A O 1
ATOM 846 N N . ALA A 1 104 ? -21.319 9.984 7.382 1.00 79.50 104 ALA A N 1
ATOM 847 C CA . ALA A 1 104 ? -20.604 11.063 6.700 1.00 79.50 104 ALA A CA 1
ATOM 848 C C . ALA A 1 104 ? -19.149 11.225 7.180 1.00 79.50 104 ALA A C 1
ATOM 850 O O . ALA A 1 104 ? -18.310 11.681 6.414 1.00 79.50 104 ALA A O 1
ATOM 851 N N . GLU A 1 105 ? -18.851 10.816 8.413 1.00 79.38 105 GLU A N 1
ATOM 852 C CA . GLU A 1 105 ? -17.537 10.959 9.054 1.00 79.38 105 GLU A CA 1
ATOM 853 C C . GLU A 1 105 ? -16.673 9.698 8.916 1.00 79.38 105 GLU A C 1
ATOM 855 O O . GLU A 1 105 ? -15.512 9.698 9.319 1.00 79.38 105 GLU A O 1
ATOM 860 N N . MET A 1 106 ? -17.234 8.614 8.365 1.00 81.12 106 MET A N 1
ATOM 861 C CA . MET A 1 106 ? -16.507 7.360 8.169 1.00 81.12 106 MET A CA 1
ATOM 862 C C . MET A 1 106 ? -15.547 7.443 6.990 1.00 81.12 106 MET A C 1
ATOM 864 O O . MET A 1 106 ? -15.943 7.856 5.890 1.00 81.12 106 MET A O 1
ATOM 868 N N . SER A 1 107 ? -14.326 6.951 7.196 1.00 82.88 107 SER A N 1
ATOM 869 C CA . SER A 1 107 ? -13.360 6.779 6.114 1.00 82.88 107 SER A CA 1
ATOM 870 C C . SER A 1 107 ? -13.856 5.742 5.097 1.00 82.88 107 SER A C 1
ATOM 872 O O . SER A 1 107 ? -14.751 4.931 5.367 1.00 82.88 107 SER A O 1
ATOM 874 N N . ILE A 1 108 ? -13.304 5.783 3.880 1.00 83.81 108 ILE A N 1
ATOM 875 C CA . ILE A 1 108 ? -13.654 4.821 2.821 1.00 83.81 108 ILE A CA 1
ATOM 876 C C . ILE A 1 108 ? -13.376 3.398 3.313 1.00 83.81 108 ILE A C 1
ATOM 878 O O . ILE A 1 108 ? -14.231 2.524 3.165 1.00 83.81 108 ILE A O 1
ATOM 882 N N . LEU A 1 109 ? -12.241 3.192 3.986 1.00 84.94 109 LEU A N 1
ATOM 883 C CA . LEU A 1 109 ? -11.898 1.913 4.590 1.00 84.94 109 LEU A CA 1
ATOM 884 C C . LEU A 1 109 ? -12.941 1.463 5.623 1.00 84.94 109 LEU A C 1
ATOM 886 O O . LEU A 1 109 ? -13.405 0.328 5.561 1.00 84.94 109 LEU A O 1
ATOM 890 N N . GLU A 1 110 ? -13.358 2.338 6.541 1.00 83.88 110 GLU A N 1
ATOM 891 C CA . GLU A 1 110 ? -14.365 2.007 7.561 1.00 83.88 110 GLU A CA 1
ATOM 892 C C . GLU A 1 110 ? -15.704 1.579 6.935 1.00 83.88 110 GLU A C 1
ATOM 894 O O . GLU A 1 110 ? -16.357 0.644 7.412 1.00 83.88 110 GLU A O 1
ATOM 899 N N . LYS A 1 111 ? -16.108 2.225 5.834 1.00 85.12 111 LYS A N 1
ATOM 900 C CA . LYS A 1 111 ? -17.305 1.836 5.071 1.00 85.12 111 LYS A CA 1
ATOM 901 C C . LYS A 1 111 ? -17.139 0.460 4.430 1.00 85.12 111 LYS A C 1
ATOM 903 O O . LYS A 1 111 ? -18.066 -0.344 4.489 1.00 85.12 111 LYS A O 1
ATOM 908 N N . LEU A 1 112 ? -15.970 0.173 3.860 1.00 85.38 112 LEU A N 1
ATOM 909 C CA . LEU A 1 112 ? -15.682 -1.110 3.217 1.00 85.38 112 LEU A CA 1
ATOM 910 C C . LEU A 1 112 ? -15.590 -2.260 4.228 1.00 85.38 112 LEU A C 1
ATOM 912 O O . LEU A 1 112 ? -16.164 -3.321 3.990 1.00 85.38 112 LEU A O 1
ATOM 916 N N . ILE A 1 113 ? -14.960 -2.037 5.387 1.00 86.06 113 ILE A N 1
ATOM 917 C CA . ILE A 1 113 ? -14.861 -3.025 6.475 1.00 86.06 113 ILE A CA 1
ATOM 918 C C . ILE A 1 113 ? -16.252 -3.454 6.963 1.00 86.06 113 ILE A C 1
ATOM 920 O O . ILE A 1 113 ? -16.444 -4.618 7.315 1.00 86.06 113 ILE A O 1
ATOM 924 N N . LYS A 1 114 ? -17.230 -2.536 6.980 1.00 84.00 114 LYS A N 1
ATOM 925 C CA . LYS A 1 114 ? -18.619 -2.849 7.355 1.00 84.00 114 LYS A CA 1
ATOM 926 C C . LYS A 1 114 ? -19.345 -3.740 6.351 1.00 84.00 114 LYS A C 1
ATOM 928 O O . LYS A 1 114 ? -20.280 -4.426 6.753 1.00 84.00 114 LYS A O 1
ATOM 933 N N . ILE A 1 115 ? -18.957 -3.696 5.078 1.00 84.00 115 ILE A N 1
ATOM 934 C CA . ILE A 1 115 ? -19.539 -4.541 4.034 1.00 84.00 115 ILE A CA 1
ATOM 935 C C . ILE A 1 115 ? -18.933 -5.938 4.141 1.00 84.00 115 ILE A C 1
ATOM 937 O O . ILE A 1 115 ? -19.640 -6.898 4.433 1.00 84.00 115 ILE A O 1
ATOM 941 N N . ASP A 1 116 ? -17.623 -6.040 3.911 1.00 85.56 116 ASP A N 1
ATOM 942 C CA . ASP A 1 116 ? -16.881 -7.291 4.001 1.00 85.56 116 ASP A CA 1
ATOM 943 C C . ASP A 1 116 ? -15.369 -7.033 4.096 1.00 85.56 116 ASP A C 1
ATOM 945 O O . ASP A 1 116 ? -14.813 -6.167 3.415 1.00 85.56 116 ASP A O 1
ATOM 949 N N . ARG A 1 117 ? -14.682 -7.841 4.911 1.00 86.19 117 ARG A N 1
ATOM 950 C CA . ARG A 1 117 ? -13.231 -7.728 5.115 1.00 86.19 117 ARG A CA 1
ATOM 951 C C . ARG A 1 117 ? -12.453 -7.980 3.826 1.00 86.19 117 ARG A C 1
ATOM 953 O O . ARG A 1 117 ? -11.491 -7.264 3.568 1.00 86.19 117 ARG A O 1
ATOM 960 N N . LYS A 1 118 ? -12.825 -8.989 3.030 1.00 86.44 118 LYS A N 1
ATOM 961 C CA . LYS A 1 118 ? -12.095 -9.303 1.791 1.00 86.44 118 LYS A CA 1
ATOM 962 C C . LYS A 1 118 ? -12.288 -8.190 0.773 1.00 86.44 118 LYS A C 1
ATOM 964 O O . LYS A 1 118 ? -11.316 -7.784 0.150 1.00 86.44 118 LYS A O 1
ATOM 969 N N . THR A 1 119 ? -13.500 -7.647 0.670 1.00 86.31 119 THR A N 1
ATOM 970 C CA . THR A 1 119 ? -13.770 -6.473 -0.170 1.00 86.31 119 THR A CA 1
ATOM 971 C C . THR A 1 119 ? -12.899 -5.284 0.233 1.00 86.31 119 THR A C 1
ATOM 973 O O . THR A 1 119 ? -12.293 -4.666 -0.635 1.00 86.31 119 THR A O 1
ATOM 976 N N . ALA A 1 120 ? -12.761 -4.990 1.530 1.00 87.75 120 ALA A N 1
ATOM 977 C CA . ALA A 1 120 ? -11.883 -3.915 1.997 1.00 87.75 120 ALA A CA 1
ATOM 978 C C . ALA A 1 120 ? -10.414 -4.129 1.591 1.00 87.75 120 ALA A C 1
ATOM 980 O O . ALA A 1 120 ? -9.781 -3.195 1.107 1.00 87.75 120 ALA A O 1
ATOM 981 N N . VAL A 1 121 ? -9.897 -5.357 1.730 1.00 88.19 121 VAL A N 1
ATOM 982 C CA . VAL A 1 121 ? -8.526 -5.714 1.322 1.00 88.19 121 VAL A CA 1
ATOM 983 C C . VAL A 1 121 ? -8.334 -5.531 -0.180 1.00 88.19 121 VAL A C 1
ATOM 985 O O . VAL A 1 121 ? -7.422 -4.821 -0.593 1.00 88.19 121 VAL A O 1
ATOM 988 N N . VAL A 1 122 ? -9.215 -6.115 -0.996 1.00 88.75 122 VAL A N 1
ATOM 989 C CA . VAL A 1 122 ? -9.112 -6.046 -2.461 1.00 88.75 122 VAL A CA 1
ATOM 990 C C . VAL A 1 122 ? -9.189 -4.600 -2.948 1.00 88.75 122 VAL A C 1
ATOM 992 O O . VAL A 1 122 ? -8.370 -4.194 -3.765 1.00 88.75 122 VAL A O 1
ATOM 995 N N . MET A 1 123 ? -10.114 -3.801 -2.411 1.00 89.00 123 MET A N 1
ATOM 996 C CA . MET A 1 123 ? -10.259 -2.392 -2.791 1.00 89.00 123 MET A CA 1
ATOM 997 C C . MET A 1 123 ? -9.060 -1.546 -2.353 1.00 89.00 123 MET A C 1
ATOM 999 O O . MET A 1 123 ? -8.593 -0.712 -3.122 1.00 89.00 123 MET A O 1
ATOM 1003 N N . ALA A 1 124 ? -8.536 -1.759 -1.142 1.00 88.06 124 ALA A N 1
ATOM 1004 C CA . ALA A 1 124 ? -7.353 -1.040 -0.681 1.00 88.06 124 ALA A CA 1
ATOM 1005 C C . ALA A 1 124 ? -6.132 -1.358 -1.556 1.00 88.06 124 ALA A C 1
ATOM 1007 O O . ALA A 1 124 ? -5.402 -0.449 -1.948 1.00 88.06 124 ALA A O 1
ATOM 1008 N N . MET A 1 125 ? -5.944 -2.630 -1.912 1.00 86.94 125 MET A N 1
ATOM 1009 C CA . MET A 1 125 ? -4.877 -3.055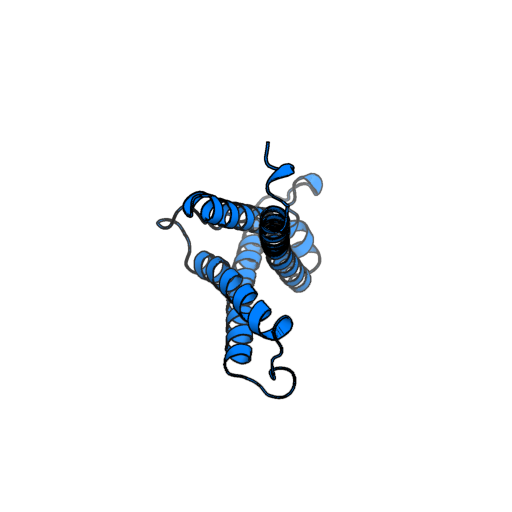 -2.816 1.00 86.94 125 MET A CA 1
ATOM 1010 C C . MET A 1 125 ? -5.044 -2.469 -4.223 1.00 86.94 125 MET A C 1
ATOM 1012 O O . MET A 1 125 ? -4.079 -1.941 -4.770 1.00 86.94 125 MET A O 1
ATOM 1016 N N . ASP A 1 126 ? -6.256 -2.493 -4.786 1.00 86.62 126 ASP A N 1
ATOM 1017 C CA . ASP A 1 126 ? -6.551 -1.906 -6.102 1.00 86.62 126 ASP A CA 1
ATOM 1018 C C . ASP A 1 126 ? -6.210 -0.408 -6.138 1.00 86.62 126 ASP A C 1
ATOM 1020 O O . ASP A 1 126 ? -5.501 0.064 -7.029 1.00 86.62 126 ASP A O 1
ATOM 1024 N N . MET A 1 127 ? -6.599 0.328 -5.092 1.00 86.12 127 MET A N 1
ATOM 1025 C CA . MET A 1 127 ? -6.255 1.742 -4.934 1.00 86.12 127 MET A CA 1
ATOM 1026 C C . MET A 1 127 ? -4.741 1.965 -4.833 1.00 86.12 127 MET A C 1
ATOM 1028 O O . MET A 1 127 ? -4.214 2.870 -5.484 1.00 86.12 127 MET A O 1
ATOM 1032 N N . LEU A 1 128 ? -4.030 1.143 -4.054 1.00 84.12 128 LEU A N 1
ATOM 1033 C CA . LEU A 1 128 ? -2.575 1.236 -3.900 1.00 84.12 128 LEU A CA 1
ATOM 1034 C C . LEU A 1 128 ? -1.845 0.994 -5.230 1.00 84.12 128 LEU A C 1
ATOM 1036 O O . LEU A 1 128 ? -0.931 1.753 -5.568 1.00 84.12 128 LEU A O 1
ATOM 1040 N N . PHE A 1 129 ? -2.250 -0.015 -6.009 1.00 81.88 129 PHE A N 1
ATOM 1041 C CA . PHE A 1 129 ? -1.639 -0.307 -7.310 1.00 81.88 129 PHE A CA 1
ATOM 1042 C C . PHE A 1 129 ? -1.987 0.761 -8.359 1.00 81.88 129 PHE A C 1
ATOM 1044 O O . PHE A 1 129 ? -1.096 1.265 -9.044 1.00 81.88 129 PHE A O 1
ATOM 1051 N N . ALA A 1 130 ? -3.244 1.199 -8.448 1.00 76.62 130 ALA A N 1
ATOM 1052 C CA . ALA A 1 130 ? -3.648 2.223 -9.414 1.00 76.62 130 ALA A CA 1
ATOM 1053 C C . ALA A 1 130 ? -2.981 3.592 -9.152 1.00 76.62 130 ALA A C 1
ATOM 1055 O O . ALA A 1 130 ? -2.557 4.288 -10.085 1.00 76.62 130 ALA A O 1
ATOM 1056 N N . GLY A 1 131 ? -2.848 3.980 -7.877 1.00 65.19 131 GLY A N 1
ATOM 1057 C CA . GLY A 1 131 ? -2.314 5.288 -7.484 1.00 65.19 131 GLY A CA 1
ATOM 1058 C C . GLY A 1 131 ? -0.843 5.500 -7.852 1.00 65.19 131 GLY A C 1
ATOM 1059 O O . GLY A 1 131 ? -0.436 6.615 -8.180 1.00 65.19 131 GLY A O 1
ATOM 1060 N N . ILE A 1 132 ? -0.040 4.436 -7.856 1.00 62.56 132 ILE A N 1
ATOM 1061 C CA . ILE A 1 132 ? 1.397 4.522 -8.154 1.00 62.56 132 ILE A CA 1
ATOM 1062 C C . ILE A 1 132 ? 1.671 4.348 -9.654 1.00 62.56 132 ILE A C 1
ATOM 1064 O O . ILE A 1 132 ? 2.594 4.984 -10.182 1.00 62.56 132 ILE A O 1
ATOM 1068 N N . ASP A 1 133 ? 0.868 3.538 -10.355 1.00 56.69 133 ASP A N 1
ATOM 1069 C CA . ASP A 1 133 ? 1.034 3.309 -11.794 1.00 56.69 133 ASP A CA 1
ATOM 1070 C C . ASP A 1 133 ? 0.799 4.586 -12.606 1.00 56.69 133 ASP A C 1
ATOM 1072 O O . ASP A 1 133 ? 1.582 4.929 -13.489 1.00 56.69 133 ASP A O 1
ATOM 1076 N N . THR A 1 134 ? -0.204 5.379 -12.228 1.00 52.09 134 THR A N 1
ATOM 1077 C CA . THR A 1 134 ? -0.549 6.624 -12.932 1.00 52.09 134 THR A CA 1
ATOM 1078 C C . THR A 1 134 ? 0.607 7.639 -12.901 1.00 52.09 134 THR A C 1
ATOM 1080 O O . THR A 1 134 ? 0.892 8.308 -13.898 1.00 52.09 134 THR A O 1
ATOM 1083 N N . GLY A 1 135 ? 1.365 7.688 -11.797 1.00 52.81 135 GLY A N 1
ATOM 1084 C CA . GLY A 1 135 ? 2.575 8.508 -11.689 1.00 52.81 135 GLY A CA 1
ATOM 1085 C C . GLY A 1 135 ? 3.753 7.982 -12.520 1.00 52.81 135 GLY A C 1
ATOM 1086 O O . GLY A 1 135 ? 4.571 8.770 -12.996 1.00 52.81 135 GLY A O 1
ATOM 1087 N N . ARG A 1 136 ? 3.857 6.661 -12.732 1.00 52.84 136 ARG A N 1
ATOM 1088 C CA . ARG A 1 136 ? 4.885 6.035 -13.590 1.00 52.84 136 ARG A CA 1
ATOM 1089 C C . ARG A 1 136 ? 4.551 6.140 -15.071 1.00 52.84 136 ARG A C 1
ATOM 1091 O O . ARG A 1 136 ? 5.438 6.453 -15.859 1.00 52.84 136 ARG A O 1
ATOM 1098 N N . THR A 1 137 ? 3.300 5.938 -15.452 1.00 50.69 137 THR A N 1
ATOM 1099 C CA . THR A 1 137 ? 2.847 6.029 -16.842 1.00 50.69 137 THR A CA 1
ATOM 1100 C C . THR A 1 137 ? 2.947 7.461 -17.359 1.00 50.69 137 THR A C 1
ATOM 1102 O O . THR A 1 137 ? 3.466 7.673 -18.456 1.00 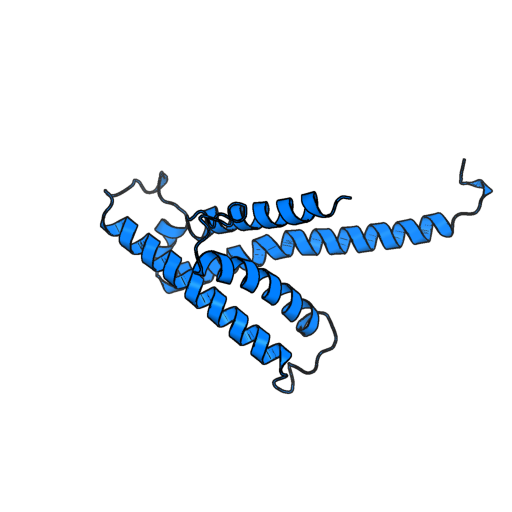50.69 137 THR A O 1
ATOM 1105 N N . PHE A 1 138 ? 2.619 8.461 -16.530 1.00 46.38 138 PHE A N 1
ATOM 1106 C CA . PHE A 1 138 ? 2.921 9.861 -16.844 1.00 46.38 138 PHE A CA 1
ATOM 1107 C C . PHE A 1 138 ? 4.426 10.087 -17.096 1.00 46.38 138 PHE A C 1
ATOM 1109 O O . PHE A 1 138 ? 4.797 10.746 -18.064 1.00 46.38 138 PHE A O 1
ATOM 1116 N N . ARG A 1 139 ? 5.316 9.463 -16.304 1.00 53.03 139 ARG A N 1
ATOM 1117 C CA . ARG A 1 139 ? 6.778 9.514 -16.532 1.00 53.03 139 ARG A CA 1
ATOM 1118 C C . ARG A 1 139 ? 7.221 8.855 -17.837 1.00 53.03 139 ARG A C 1
ATOM 1120 O O . ARG A 1 139 ? 8.184 9.321 -18.440 1.00 53.03 139 ARG A O 1
ATOM 1127 N N . GLN A 1 140 ? 6.597 7.750 -18.238 1.00 53.84 140 GLN A N 1
ATOM 1128 C CA . GLN A 1 140 ? 6.954 7.048 -19.475 1.00 53.84 140 GLN A CA 1
ATOM 1129 C C . GLN A 1 140 ? 6.499 7.835 -20.705 1.00 53.84 140 GLN A C 1
ATOM 1131 O O . GLN A 1 140 ? 7.247 7.927 -21.675 1.00 53.84 140 GLN A O 1
ATOM 1136 N N . LEU A 1 141 ? 5.327 8.468 -20.631 1.00 56.12 141 LEU A N 1
ATOM 1137 C CA . LEU A 1 141 ? 4.854 9.400 -21.651 1.00 56.12 141 LEU A CA 1
ATOM 1138 C C . LEU A 1 141 ? 5.759 10.633 -21.745 1.00 56.12 141 LEU A C 1
ATOM 1140 O O . LEU A 1 141 ? 6.158 10.988 -22.847 1.00 56.12 141 LEU A O 1
ATOM 1144 N N . ASP A 1 142 ? 6.161 11.227 -20.618 1.00 58.62 142 ASP A N 1
ATOM 1145 C CA . ASP A 1 142 ? 7.079 12.375 -20.600 1.00 58.62 142 ASP A CA 1
ATOM 1146 C C . ASP A 1 142 ? 8.473 12.019 -21.149 1.00 58.62 142 ASP A C 1
ATOM 1148 O O . ASP A 1 142 ? 9.021 12.727 -21.992 1.00 58.62 142 ASP A O 1
ATOM 1152 N N . LYS A 1 143 ? 9.038 10.864 -20.770 1.00 59.09 143 LYS A N 1
ATOM 1153 C CA . LYS A 1 143 ? 10.292 10.365 -21.364 1.00 59.09 143 LYS A CA 1
ATOM 1154 C C . LYS A 1 143 ? 10.156 10.080 -22.860 1.00 59.09 143 LYS A C 1
ATOM 1156 O O . LYS A 1 143 ? 11.062 10.406 -23.620 1.00 59.09 143 LYS A O 1
ATOM 1161 N N . GLY A 1 144 ? 9.043 9.488 -23.291 1.00 61.16 144 GLY A N 1
ATOM 1162 C CA . GLY A 1 144 ? 8.768 9.236 -24.706 1.00 61.16 144 GLY A CA 1
ATOM 1163 C C . GLY A 1 144 ? 8.629 10.533 -25.508 1.00 61.16 144 GLY A C 1
ATOM 1164 O O . GLY A 1 144 ? 9.219 10.660 -26.579 1.00 61.16 144 GLY A O 1
ATOM 1165 N N . LEU A 1 145 ? 7.922 11.525 -24.960 1.00 58.28 145 LEU A N 1
ATOM 1166 C CA . LEU A 1 145 ? 7.745 12.852 -25.550 1.00 58.28 145 LEU A CA 1
ATOM 1167 C C . LEU A 1 145 ? 9.060 13.630 -25.609 1.00 58.28 145 LEU A C 1
ATOM 1169 O O . LEU A 1 145 ? 9.399 14.155 -26.663 1.00 58.28 145 LEU A O 1
ATOM 1173 N N . THR A 1 146 ? 9.836 13.666 -24.525 1.00 63.69 146 THR A N 1
ATOM 1174 C CA . THR A 1 146 ? 11.143 14.346 -24.490 1.00 63.69 146 THR A CA 1
ATOM 1175 C C . THR A 1 146 ? 12.163 13.687 -25.420 1.00 63.69 146 THR A C 1
ATOM 1177 O O . THR A 1 146 ? 12.916 14.390 -26.092 1.00 63.69 146 THR A O 1
ATOM 1180 N N . MET A 1 147 ? 12.164 12.356 -25.535 1.00 66.19 147 MET A N 1
ATOM 1181 C CA . MET A 1 147 ? 13.033 11.631 -26.469 1.00 66.19 147 MET A CA 1
ATOM 1182 C C . MET A 1 147 ? 12.598 11.829 -27.930 1.00 66.19 147 MET A C 1
ATOM 1184 O O . MET A 1 147 ? 13.453 12.009 -28.794 1.00 66.19 147 MET A O 1
ATOM 1188 N N . SER A 1 148 ? 11.287 11.873 -28.204 1.00 64.19 148 SER A N 1
ATOM 1189 C CA . SER A 1 148 ? 10.723 12.142 -29.535 1.00 64.19 148 SER A CA 1
ATOM 1190 C C . SER A 1 148 ? 10.950 13.590 -29.989 1.00 64.19 148 SER A C 1
ATOM 1192 O O . SER A 1 148 ? 11.435 13.819 -31.096 1.00 64.19 148 SER A O 1
ATOM 1194 N N . LEU A 1 149 ? 10.682 14.572 -29.123 1.00 64.62 149 LEU A N 1
ATOM 1195 C CA . LEU A 1 149 ? 10.930 15.993 -29.388 1.00 64.62 149 LEU A CA 1
ATOM 1196 C C . LEU A 1 149 ? 12.432 16.287 -29.488 1.00 64.62 149 LEU A C 1
ATOM 1198 O O . LEU A 1 149 ? 12.849 17.018 -30.377 1.00 64.62 149 LEU A O 1
ATOM 1202 N N . GLY A 1 150 ? 13.265 15.666 -28.648 1.00 60.97 150 GLY A N 1
ATOM 1203 C CA . GLY A 1 150 ? 14.723 15.816 -28.697 1.00 60.97 150 GLY A CA 1
ATOM 1204 C C . GLY A 1 150 ? 15.396 15.158 -29.908 1.00 60.97 150 GLY A C 1
ATOM 1205 O O . GLY A 1 150 ? 16.539 15.501 -30.219 1.00 60.97 150 GLY A O 1
ATOM 1206 N N . HIS A 1 151 ? 14.727 14.216 -30.580 1.00 59.22 151 HIS A N 1
ATOM 1207 C CA . HIS A 1 151 ? 15.116 13.734 -31.909 1.00 59.22 151 HIS A CA 1
ATOM 1208 C C . HIS A 1 151 ? 14.680 14.738 -32.981 1.00 59.22 151 HIS A C 1
ATOM 1210 O O . HIS A 1 151 ? 15.494 15.200 -33.769 1.00 59.22 151 HIS A O 1
ATOM 1216 N N . LYS A 1 152 ? 13.420 15.182 -32.919 1.00 59.22 152 LYS A N 1
ATOM 1217 C CA . LYS A 1 152 ? 12.822 16.091 -33.905 1.00 59.22 152 LYS A CA 1
ATOM 1218 C C . LYS A 1 152 ? 13.479 17.474 -33.958 1.00 59.22 152 LYS A C 1
ATOM 1220 O O . LYS A 1 152 ? 13.524 18.067 -35.023 1.00 59.22 152 LYS A O 1
ATOM 1225 N N . VAL A 1 153 ? 14.010 17.965 -32.835 1.00 58.06 153 VAL A N 1
ATOM 1226 C CA . VAL A 1 153 ? 14.795 19.213 -32.765 1.00 58.06 153 VAL A CA 1
ATOM 1227 C C . VAL A 1 153 ? 16.201 19.046 -33.355 1.00 58.06 153 VAL A C 1
ATOM 1229 O O . VAL A 1 153 ? 16.748 20.001 -33.890 1.00 58.06 153 VAL A O 1
ATOM 1232 N N . ARG A 1 154 ? 16.777 17.838 -33.298 1.00 57.91 154 ARG A N 1
ATOM 1233 C CA . ARG A 1 154 ? 18.078 17.512 -33.912 1.00 57.91 154 ARG A CA 1
ATOM 1234 C C . ARG A 1 154 ? 17.999 17.329 -35.427 1.00 57.91 154 ARG A C 1
ATOM 1236 O O . ARG A 1 154 ? 19.009 17.488 -36.097 1.00 57.91 154 ARG A O 1
ATOM 1243 N N . ASP A 1 155 ? 16.813 16.999 -35.928 1.00 64.75 155 ASP A N 1
ATOM 1244 C CA . ASP A 1 155 ? 16.530 16.786 -37.349 1.00 64.75 155 ASP A CA 1
ATOM 1245 C C . ASP A 1 155 ? 16.005 18.065 -38.052 1.00 64.75 155 ASP A C 1
ATOM 1247 O O . ASP A 1 155 ? 15.623 18.012 -39.223 1.00 64.75 155 ASP A O 1
ATOM 1251 N N . LEU A 1 156 ? 15.953 19.216 -37.359 1.00 64.31 156 LEU A N 1
ATOM 1252 C CA . LEU A 1 156 ? 15.599 20.507 -37.963 1.00 64.31 156 LEU A CA 1
ATOM 1253 C C . LEU A 1 156 ? 16.818 21.101 -38.693 1.00 64.31 156 LEU A C 1
ATOM 1255 O O . LEU A 1 156 ? 17.898 21.142 -38.107 1.00 64.31 156 LEU A O 1
ATOM 1259 N N . PRO A 1 157 ? 16.669 21.583 -39.941 1.00 62.50 157 PRO A N 1
ATOM 1260 C CA . PRO A 1 157 ? 17.751 22.268 -40.640 1.00 62.50 157 PRO A CA 1
ATOM 1261 C C . PRO A 1 157 ? 18.144 23.552 -39.894 1.00 62.50 157 PRO A C 1
ATOM 1263 O O . PRO A 1 157 ? 17.269 24.271 -39.405 1.00 62.50 157 PRO A O 1
ATOM 1266 N N . ASP A 1 158 ? 19.446 23.855 -39.851 1.00 68.19 158 ASP A N 1
ATOM 1267 C CA . ASP A 1 158 ? 20.032 24.979 -39.092 1.00 68.19 158 ASP A CA 1
ATOM 1268 C C . ASP A 1 158 ? 19.414 26.354 -39.430 1.00 68.19 158 ASP A C 1
ATOM 1270 O O . ASP A 1 158 ? 19.489 27.289 -38.639 1.00 68.19 158 ASP A O 1
ATOM 1274 N N . GLU A 1 159 ? 18.737 26.474 -40.574 1.00 67.88 159 GLU A N 1
ATOM 1275 C CA . GLU A 1 159 ? 18.032 27.681 -41.025 1.00 67.88 159 GLU A CA 1
ATOM 1276 C C . GLU A 1 159 ? 16.770 28.023 -40.203 1.00 67.88 159 GLU A C 1
ATOM 1278 O O . GLU A 1 159 ? 16.251 29.132 -40.312 1.00 67.88 159 GLU A O 1
ATOM 1283 N N . LEU A 1 160 ? 16.271 27.096 -39.374 1.00 58.06 160 LEU A N 1
ATOM 1284 C CA . LEU A 1 160 ? 15.079 27.279 -38.529 1.00 58.06 160 LEU A CA 1
ATOM 1285 C C . LEU A 1 160 ? 15.394 27.421 -37.026 1.00 58.06 160 LEU A C 1
ATOM 1287 O O . LEU A 1 160 ? 14.468 27.593 -36.234 1.00 58.06 160 LEU A O 1
ATOM 1291 N N . LEU A 1 161 ? 16.670 27.357 -36.624 1.00 56.28 161 LEU A N 1
ATOM 1292 C CA . LEU A 1 161 ? 17.129 27.458 -35.227 1.00 56.28 161 LEU A CA 1
ATOM 1293 C C . LEU A 1 161 ? 17.559 28.894 -34.848 1.00 56.28 161 LEU A C 1
ATOM 1295 O O . LEU A 1 161 ? 18.649 29.097 -34.311 1.00 56.28 161 LEU A O 1
ATOM 1299 N N . VAL A 1 162 ? 16.705 29.883 -35.145 1.00 50.53 162 VAL A N 1
ATOM 1300 C CA . VAL A 1 162 ? 16.881 31.305 -34.766 1.00 50.53 162 VAL A CA 1
ATOM 1301 C C . VAL A 1 162 ? 16.314 31.587 -33.378 1.00 50.53 162 VAL A C 1
ATOM 1303 O O . VAL A 1 162 ? 15.167 31.158 -33.116 1.00 50.53 162 VAL A O 1
#

Secondary structure (DSSP, 8-state):
--HHHHHHHHHHHHHHHHHHHHSS---TT-TTT--HHHHHHHHHHHHHHHHHIIIIIS--GGGTS--HHHHHHHHHHHHHHHHHHHHHHHHHHHHHHSPPPPTTT--HHHHHHHH-HHHHHHHHHHHHHHHHHHHHHHHHHHHHHHHHHHHHTTTS-GGG--

Organism: Megaselia scalaris (NCBI:txid36166)

InterPro domains:
  IPR001128 Cytochrome P450 [PF00067] (4-134)
  IPR036396 Cytochrome P450 superfamily [G3DSA:1.10.630.10] (1-138)
  IPR036396 Cytochrome P450 superfamily [SSF48264] (4-134)
  IPR050479 Cytochrome P450, families 11 and 27 [PTHR24279] (3-134)

Radius of gyration: 20.46 Å; chains: 1; bounding box: 42×53×62 Å

Sequence (162 aa):
MDKDFKTDLNNWALESIAFIALDTRLQCFDEKNKSPDADILINGMHKFFELSYELDIKPSLWRYFSTPKFNKLMETLDDVTDASIKYIDAAREKMKTQPPKAPAEMSILEKLIKIDRKTAVVMAMDMLFAGIDTGRTFRQLDKGLTMSLGHKVRDLPDELLV

Foldseek 3Di:
DDPVVLLVVLLVLLQVLCCQLLVDGQPSPDPVPHDPLSVLQVVLLVLLVVLCCCDVVDDDCCVPPPDPSNVVNVVSVVSNLVSSLVSLVVVVVVCVVDDDDDPVPDGPLRVQVVVDSVSSSVRSVVSSNVSNVVSVVVVVVVVVVCVVVVVVVVPDPPVPVD

pLDDT: mean 78.31, std 11.9, range [44.66, 93.38]

=== Feature glossary ===
A reading guide for the features in this record.

Start from the sequence.

  · Sequence gives the chain of amino acids in standard one-letter code (A=alanine, C=cysteine, …, Y=tyrosine), read N→C. It is the only feature that is directly encoded by the gene; all structural features are derived from the folded form of this sequence.

Fold it, and you get atomic coordinates and the backbone conformation that goes with them.

  · The mmCIF table is the protein's shape written out atom by atom. For each backbone N, Cα, C, and carbonyl O, it records an (x, y, z) coordinate triple in Å plus the residue type, chain letter, and residue number.

  · Backbone dihedral angles. Every residue except chain termini has a φ (preceding-C → N → Cα → C) and a ψ (N → Cα → C → next-N). They are reported in degrees following the IUPAC sign convention. Secondary structure is essentially a statement about which (φ, ψ) basin each residue occupies.

  · DSSP 8-state secondary structure assigns each residue one of H (α-helix), G (3₁₀-helix), I (π-helix), E (extended β-strand), B (isolated β-bridge), T (hydrogen-bonded turn), S (bend), or '-' (coil). The assignment is computed from backbone hydrogen-bond geometry via the Kabsch–Sander algorithm.

  · P-SEA three-state annotation labels each residue as helix, strand, or coil based purely on the geometry of the Cα trace. It serves as a fallback when the full backbone (and thus DSSP) is unavailable.

Summarize the fold with a handful of shape descriptors and a per-residue structural alphabet.

  · Radius of gyration (Rg) is the root-mean-square distance of Cα atoms from their centroid — a single number for overall size and compactness. A globular domain of N residues has Rg ≈ 2.2·N^0.38 Å; an extended or disordered chain has a much larger Rg. The Cα contact count is the number of residue pairs whose Cα atoms are within 8 Å and are more than four positions apart in sequence — a standard proxy for tertiary packing density. The bounding box is the smallest axis-aligned box enclosing all Cα atoms.

  · Foldseek's 3Di representation compresses backbone geometry into a per-residue letter drawn from a learned twenty-state alphabet. It captures the tertiary interaction pattern around each residue — which residues are packed against it in space, regardless of where they are in sequence.

  · Accessible surface area quantifies burial. A residue with SASA near zero is packed into the hydrophobic core; one with SASA >100 Å² sits on the surface. Computed here via the Shrake–Rupley numerical algorithm with a 1.4 Å probe.

Ask how reliable the model is.

  · For AlphaFold models, the B-factor field carries pLDDT — the model's own estimate of local accuracy on a 0–100 scale. Regions with pLDDT<50 should be treated as essentially unmodeled; they often correspond to intrinsically disordered segments.

  · For experimental (PDB) structures, the B-factor (temperature factor) quantifies the positional spread of each atom in the crystal — a combination of thermal vibration and static disorder — in units of Å². High B-factors mark flexible loops or poorly resolved regions; low B-factors mark the rigid, well-ordered core.

  · PAE(i, j) answers: if I align the predicted and true structures on residue i, how far off (in Å) do I expect residue j to be? A block-diagonal PAE matrix with low values on the blocks and high values off-diagonal is the signature of a multi-domain protein with confidently predicted domains but uncertain inter-domain orientation.

Place it in context: what it resembles, what it is annotated as, and how it looks.

  · Structural nearest neighbors (via Foldseek easy-search vs the PDB). Reported per hit: target PDB id, E-value, and alignment TM-score. A TM-score above ~0.5 is the conventional threshold for 'same fold'.

  · Functional annotations link the protein to curated databases. InterPro entries identify conserved domains and families by matching the sequence against member-database signatures (Pfam, PROSITE, CDD, …). Gene Ontology (GO) terms describe molecular function, biological process, and cellular component in a controlled vocabulary. CATH places the structure in a hierarchical fold classification (Class/Architecture/Topology/Homologous-superfamily). The organism is the source species.

  · Plot images: a contact map (which residues are close in 3D, as an N×N binary image), a Ramachandran scatter (backbone torsion angles, revealing secondary-structure composition at a glance), and — for AlphaFold structures — a PAE heatmap (pairwise prediction confidence).

  · Structure images are PyMOL renders from six orthogonal camera directions. Cartoon representation draws helices as coils and strands as arrows; sticks shows the backbone as bonds; surface shows the solvent-excluded envelope. Rainbow coloring maps sequence position to hue (blue→red, N→C); chain coloring assigns a distinct color per polypeptide.